Protein AF-A0A973W364-F1 (afdb_monomer)

Solvent-accessible surface area (backbone atoms only — not comparable to full-atom values): 4289 Å² total; per-residue (Å²): 142,82,82,95,80,80,74,91,78,81,88,78,96,79,74,98,57,100,64,53,76,65,50,49,30,54,50,49,28,52,51,23,53,56,50,21,54,52,21,58,77,71,68,35,64,68,54,23,52,51,22,53,48,52,22,51,53,26,54,50,51,47,52,53,53,53,52,62,75,75,106

Radius of gyration: 19.55 Å;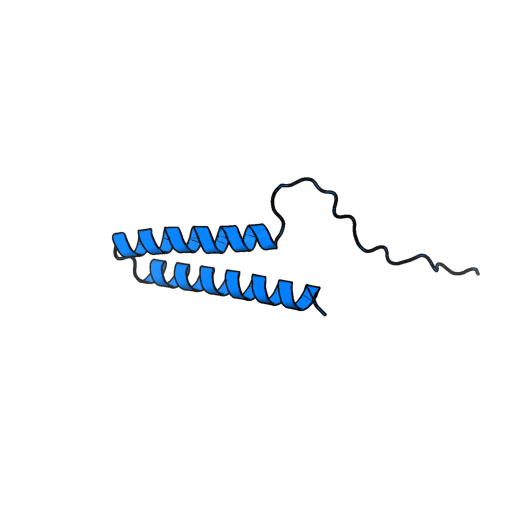 Cα contacts (8 Å, |Δi|>4): 40; chains: 1; bounding box: 35×34×58 Å

Structure (mmCIF, N/CA/C/O backbone):
data_AF-A0A973W364-F1
#
_entry.id   AF-A0A973W364-F1
#
loop_
_atom_site.group_PDB
_atom_site.id
_atom_site.type_symbol
_atom_site.label_atom_id
_atom_site.label_alt_id
_atom_site.label_comp_id
_atom_site.label_asym_id
_atom_site.label_entity_id
_atom_site.label_seq_id
_atom_site.pdbx_PDB_ins_code
_atom_site.Cartn_x
_atom_site.Cartn_y
_atom_site.Cartn_z
_atom_site.occupancy
_atom_site.B_iso_or_equiv
_atom_site.auth_seq_id
_atom_site.auth_comp_id
_atom_site.auth_asym_id
_atom_site.auth_atom_id
_atom_site.pdbx_PDB_model_num
ATOM 1 N N . MET A 1 1 ? 18.628 -25.041 -49.135 1.00 48.66 1 MET A N 1
ATOM 2 C CA . MET A 1 1 ? 19.320 -24.911 -47.831 1.00 48.66 1 MET A CA 1
ATOM 3 C C . MET A 1 1 ? 20.070 -23.587 -47.778 1.00 48.66 1 MET A C 1
ATOM 5 O O . MET A 1 1 ? 20.943 -23.393 -48.610 1.00 48.66 1 MET A O 1
ATOM 9 N N . ARG A 1 2 ? 19.759 -22.711 -46.812 1.00 40.00 2 ARG A N 1
ATOM 10 C CA . ARG A 1 2 ? 20.696 -21.793 -46.127 1.00 40.00 2 ARG A CA 1
ATOM 11 C C . ARG A 1 2 ? 19.942 -21.076 -44.999 1.00 40.00 2 ARG A C 1
ATOM 13 O O . ARG A 1 2 ? 18.763 -20.780 -45.129 1.00 40.00 2 ARG A O 1
ATOM 20 N N . LYS A 1 3 ? 20.605 -20.969 -43.848 1.00 36.38 3 LYS A N 1
ATOM 21 C CA . LYS A 1 3 ? 20.018 -20.844 -42.510 1.00 36.38 3 LYS A CA 1
ATOM 22 C C . LYS A 1 3 ? 19.382 -19.478 -42.232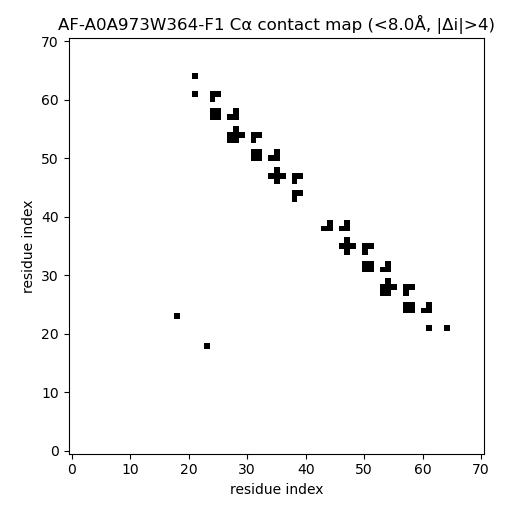 1.00 36.38 3 LYS A C 1
ATOM 24 O O . LYS A 1 3 ? 20.032 -18.457 -42.425 1.00 36.38 3 LYS A O 1
ATOM 29 N N . ALA A 1 4 ? 18.186 -19.481 -41.642 1.00 41.75 4 ALA A N 1
ATOM 30 C CA . ALA A 1 4 ? 17.658 -18.337 -40.905 1.00 41.75 4 ALA A CA 1
ATOM 31 C C . ALA A 1 4 ? 18.393 -18.236 -39.556 1.00 41.75 4 ALA A C 1
ATOM 33 O O . ALA A 1 4 ? 17.978 -18.808 -38.551 1.00 41.75 4 ALA A O 1
ATOM 34 N N . SER A 1 5 ? 19.539 -17.559 -39.558 1.00 54.28 5 SER A N 1
ATOM 35 C CA . SER A 1 5 ? 20.168 -17.032 -38.347 1.00 54.28 5 SER A CA 1
ATOM 36 C C . SER A 1 5 ? 20.028 -15.520 -38.410 1.00 54.28 5 SER A C 1
ATOM 38 O O . SER A 1 5 ? 20.681 -14.865 -39.216 1.00 54.28 5 SER A O 1
ATOM 40 N N . GLY A 1 6 ? 19.111 -14.981 -37.612 1.00 45.78 6 GLY A N 1
ATOM 41 C CA . GLY A 1 6 ? 18.725 -13.578 -37.693 1.00 45.78 6 GLY A CA 1
ATOM 42 C C . GLY A 1 6 ? 18.103 -13.070 -36.404 1.00 45.78 6 GLY A C 1
ATOM 43 O 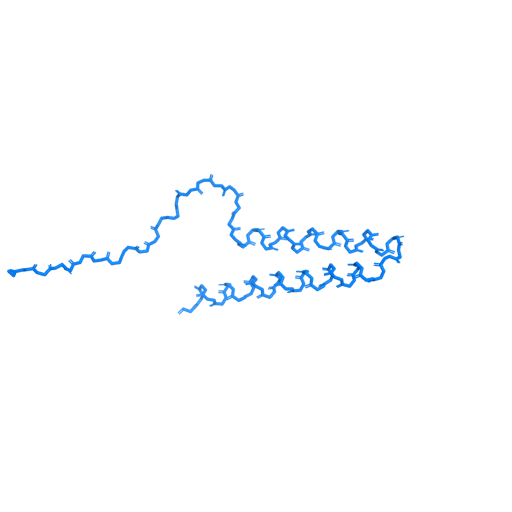O . GLY A 1 6 ? 16.980 -12.601 -36.412 1.00 45.78 6 GLY A O 1
ATOM 44 N N . ARG A 1 7 ? 18.869 -13.178 -35.315 1.00 49.84 7 ARG A N 1
ATOM 45 C CA . ARG A 1 7 ? 18.942 -12.197 -34.222 1.00 49.84 7 ARG A CA 1
ATOM 46 C C . ARG A 1 7 ? 17.632 -11.856 -33.487 1.00 49.84 7 ARG A C 1
ATOM 48 O O . ARG A 1 7 ? 16.853 -11.015 -33.918 1.00 49.84 7 ARG A O 1
ATOM 55 N N . ARG A 1 8 ? 17.503 -12.386 -32.260 1.00 55.78 8 ARG A N 1
ATOM 56 C CA . ARG A 1 8 ? 16.750 -11.712 -31.187 1.00 55.78 8 ARG A CA 1
ATOM 57 C C . ARG A 1 8 ? 17.208 -10.252 -31.136 1.00 55.78 8 ARG A C 1
ATOM 59 O O . ARG A 1 8 ? 18.382 -9.998 -30.863 1.00 55.78 8 ARG A O 1
ATOM 66 N N . ARG A 1 9 ? 16.304 -9.314 -31.400 1.00 54.41 9 ARG A N 1
ATOM 67 C CA . ARG A 1 9 ? 16.443 -7.923 -30.963 1.00 54.41 9 ARG A CA 1
ATOM 68 C C . ARG A 1 9 ? 15.605 -7.760 -29.695 1.00 54.41 9 ARG A C 1
ATOM 70 O O . ARG A 1 9 ? 14.388 -7.893 -29.791 1.00 54.41 9 ARG A O 1
ATOM 77 N N . PRO A 1 10 ? 16.211 -7.528 -28.523 1.00 55.62 10 PRO A N 1
ATOM 78 C CA . PRO A 1 10 ? 15.522 -6.858 -27.437 1.00 55.62 10 PRO A CA 1
ATOM 79 C C . PRO A 1 10 ? 15.595 -5.334 -27.649 1.00 55.62 10 PRO A C 1
ATOM 81 O O . PRO A 1 10 ? 16.527 -4.847 -28.285 1.00 55.62 10 PRO A O 1
ATOM 84 N N . ALA A 1 11 ? 14.629 -4.629 -27.059 1.00 54.50 11 ALA A N 1
ATOM 85 C CA . ALA A 1 11 ? 14.586 -3.181 -26.832 1.00 54.50 11 ALA A CA 1
ATOM 86 C C . ALA A 1 11 ? 14.394 -2.255 -28.054 1.00 54.50 11 ALA A C 1
ATOM 88 O O . ALA A 1 11 ? 15.333 -1.845 -28.728 1.00 54.50 11 ALA A O 1
ATOM 89 N N . GLY A 1 12 ? 13.138 -1.865 -28.250 1.00 46.16 12 GLY A N 1
ATOM 90 C CA . GLY A 1 12 ? 12.717 -0.460 -28.290 1.00 46.16 12 GLY A CA 1
ATOM 91 C C . GLY A 1 12 ? 11.327 -0.478 -27.653 1.00 46.16 12 GLY A C 1
ATOM 92 O O . GLY A 1 12 ? 10.447 -1.153 -28.170 1.00 46.16 12 GLY A O 1
ATOM 93 N N . ASP A 1 13 ? 11.066 -0.003 -26.440 1.00 55.81 13 ASP A N 1
ATOM 94 C CA . ASP A 1 13 ? 11.484 1.240 -25.785 1.00 55.81 13 ASP A CA 1
ATOM 95 C C . ASP A 1 13 ? 11.333 2.478 -26.661 1.00 55.81 13 ASP A C 1
ATOM 97 O O . ASP A 1 13 ? 12.174 3.354 -26.620 1.00 55.81 13 ASP A O 1
ATOM 101 N N . GLU A 1 14 ? 10.261 2.519 -27.462 1.00 55.53 14 GLU A N 1
ATOM 102 C CA . GLU A 1 14 ? 9.685 3.750 -28.016 1.00 55.53 14 GLU A CA 1
ATOM 103 C C . GLU A 1 14 ? 8.170 3.583 -28.218 1.00 55.53 14 GLU A C 1
ATOM 105 O O . GLU A 1 14 ? 7.669 3.388 -29.323 1.00 55.53 14 GLU A O 1
A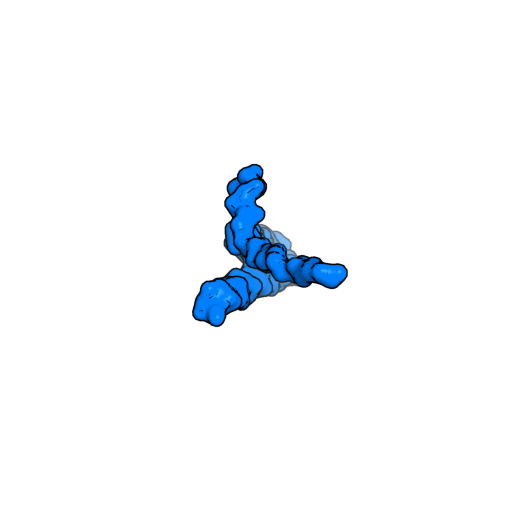TOM 110 N N . THR A 1 15 ? 7.416 3.688 -27.126 1.00 47.69 15 THR A N 1
ATOM 111 C CA . THR A 1 15 ? 6.035 4.182 -27.186 1.00 47.69 15 THR A CA 1
ATOM 112 C C . THR A 1 15 ? 5.876 5.217 -26.090 1.00 47.69 15 THR A C 1
ATOM 114 O O . THR A 1 15 ? 5.819 4.870 -24.914 1.00 47.69 15 THR A O 1
ATOM 117 N N . GLY A 1 16 ? 5.860 6.485 -26.502 1.00 48.00 16 GLY A N 1
ATOM 118 C CA . GLY A 1 16 ? 5.631 7.653 -25.662 1.00 48.00 16 GLY A CA 1
ATOM 119 C C . GLY A 1 16 ? 4.321 7.568 -24.885 1.00 48.00 16 GLY A C 1
ATOM 120 O O . GLY A 1 16 ? 3.264 7.960 -25.370 1.00 48.00 16 GLY A O 1
ATOM 121 N N . GLY A 1 17 ? 4.433 7.085 -23.657 1.00 47.94 17 GLY A N 1
ATOM 122 C CA . GLY A 1 17 ? 3.513 7.332 -22.566 1.00 47.94 17 GLY A CA 1
ATOM 123 C C . GLY A 1 17 ? 4.369 7.603 -21.339 1.00 47.94 17 GLY A C 1
ATOM 124 O O . GLY A 1 17 ? 5.185 6.769 -20.958 1.00 47.94 17 GLY A O 1
ATOM 125 N N . GLU A 1 18 ? 4.235 8.790 -20.765 1.00 63.59 18 GLU A N 1
ATOM 126 C CA . GLU A 1 18 ? 4.781 9.136 -19.454 1.00 63.59 18 GLU A CA 1
ATOM 127 C C . GLU A 1 18 ? 4.223 8.125 -18.431 1.00 63.59 18 GLU A C 1
ATOM 129 O O . GLU A 1 18 ? 3.061 8.210 -18.039 1.00 63.59 18 GLU A O 1
ATOM 134 N N . GLY A 1 19 ? 4.999 7.093 -18.084 1.00 68.56 19 GLY A N 1
ATOM 135 C CA . GLY A 1 19 ? 4.580 6.054 -17.139 1.00 68.56 19 GLY A CA 1
ATOM 136 C C . GLY A 1 19 ? 5.031 4.646 -17.518 1.00 68.56 19 GLY A C 1
ATOM 137 O O . GLY A 1 19 ? 4.305 3.890 -18.166 1.00 68.56 19 GLY A O 1
ATOM 138 N N . GLY A 1 20 ? 6.218 4.257 -17.055 1.00 89.00 20 GLY A N 1
ATOM 139 C CA . GLY A 1 20 ? 6.663 2.870 -17.079 1.00 89.00 20 GLY A CA 1
ATOM 140 C C . GLY A 1 20 ? 5.949 2.016 -16.019 1.00 89.00 20 GLY A C 1
ATOM 141 O O . GLY A 1 20 ? 5.300 2.535 -15.111 1.00 89.00 20 GLY A O 1
ATOM 142 N N . PRO A 1 21 ? 6.094 0.680 -16.059 1.00 91.00 21 PRO A N 1
ATOM 143 C CA . PRO A 1 21 ? 5.492 -0.188 -15.047 1.00 91.00 21 PRO A CA 1
ATOM 144 C C . PRO A 1 21 ? 5.987 0.109 -13.623 1.00 91.00 21 PRO A C 1
ATOM 146 O O . PRO A 1 21 ? 5.257 -0.114 -12.665 1.00 91.00 21 PRO A O 1
ATOM 149 N N . ASP A 1 22 ? 7.218 0.607 -13.479 1.00 93.19 22 ASP A N 1
ATOM 150 C CA . ASP A 1 22 ? 7.770 1.021 -12.187 1.00 93.19 22 ASP A CA 1
ATOM 151 C C . ASP A 1 22 ? 7.050 2.293 -11.685 1.00 93.19 22 ASP A C 1
ATOM 153 O O . ASP A 1 22 ? 6.660 2.349 -10.520 1.00 93.19 22 ASP A O 1
ATOM 157 N N . ASP A 1 23 ? 6.764 3.252 -12.574 1.00 93.25 23 ASP A N 1
ATOM 158 C CA . ASP A 1 23 ? 5.998 4.467 -12.255 1.00 93.25 23 ASP A CA 1
ATOM 159 C C . ASP A 1 23 ? 4.545 4.139 -11.889 1.00 93.25 23 ASP A C 1
ATOM 161 O O . ASP A 1 23 ? 3.994 4.697 -10.941 1.00 93.25 23 ASP A O 1
ATOM 165 N N . ALA A 1 24 ? 3.934 3.178 -12.590 1.00 94.94 24 ALA A N 1
ATOM 166 C CA . ALA A 1 24 ? 2.600 2.683 -12.261 1.00 94.94 24 ALA A CA 1
ATOM 167 C C . ALA A 1 24 ? 2.555 2.065 -10.854 1.00 94.94 24 ALA A C 1
ATOM 169 O O . ALA A 1 24 ? 1.615 2.312 -10.101 1.00 94.94 24 ALA A O 1
ATOM 170 N N . LEU A 1 25 ? 3.582 1.301 -10.467 1.00 96.19 25 LEU A N 1
ATOM 171 C CA . LEU A 1 25 ? 3.679 0.722 -9.124 1.00 96.19 25 LEU A CA 1
ATOM 172 C C . LEU A 1 25 ? 3.848 1.798 -8.047 1.00 96.19 25 LEU A C 1
ATOM 174 O O . LEU A 1 25 ? 3.190 1.725 -7.009 1.00 96.19 25 LEU A O 1
ATOM 178 N N . VAL A 1 26 ? 4.665 2.823 -8.307 1.00 96.69 26 VAL A N 1
ATOM 179 C CA . VAL A 1 26 ? 4.812 3.981 -7.409 1.00 96.69 26 VAL A CA 1
ATOM 180 C C . VAL A 1 26 ? 3.481 4.720 -7.253 1.00 96.69 26 VAL A C 1
ATOM 182 O O . VAL A 1 26 ? 3.075 5.026 -6.130 1.00 96.69 26 VAL A O 1
ATOM 185 N N . LEU A 1 27 ? 2.768 4.958 -8.357 1.00 96.25 27 LEU A N 1
ATOM 186 C CA . LEU A 1 27 ? 1.457 5.602 -8.340 1.00 96.25 27 LEU A CA 1
ATOM 187 C C . LEU A 1 27 ? 0.435 4.788 -7.537 1.00 96.25 27 LEU A C 1
ATOM 189 O O . LEU A 1 27 ? -0.283 5.354 -6.715 1.00 96.25 27 LEU A O 1
ATOM 193 N N . ILE A 1 28 ? 0.383 3.467 -7.732 1.00 96.44 28 ILE A N 1
ATOM 194 C CA . ILE A 1 28 ? -0.522 2.575 -6.995 1.00 96.44 28 ILE A CA 1
ATOM 195 C C . ILE A 1 28 ? -0.216 2.613 -5.495 1.00 96.44 28 ILE A C 1
ATOM 197 O O . ILE A 1 28 ? -1.137 2.771 -4.692 1.00 96.44 28 ILE A O 1
ATOM 201 N N . ALA A 1 29 ? 1.057 2.523 -5.101 1.00 98.00 29 ALA A N 1
ATOM 202 C CA . ALA A 1 29 ? 1.456 2.586 -3.695 1.00 98.00 29 ALA A CA 1
ATOM 203 C C . ALA A 1 29 ? 1.071 3.930 -3.044 1.00 98.00 29 ALA A C 1
ATOM 205 O O . ALA A 1 29 ? 0.579 3.966 -1.908 1.00 98.00 29 ALA A O 1
ATOM 206 N N . ALA A 1 30 ? 1.246 5.036 -3.775 1.00 97.94 30 ALA A N 1
ATOM 207 C CA . ALA A 1 30 ? 0.849 6.368 -3.329 1.00 97.94 30 ALA A CA 1
ATOM 208 C C . ALA A 1 30 ? -0.679 6.495 -3.193 1.00 97.94 30 ALA A C 1
ATOM 210 O O . ALA A 1 30 ? -1.173 6.901 -2.141 1.00 97.94 30 ALA A O 1
ATOM 211 N N . ALA A 1 31 ? -1.436 6.077 -4.210 1.00 98.44 31 ALA A N 1
ATOM 212 C CA . ALA A 1 31 ? -2.896 6.117 -4.197 1.00 98.44 31 ALA A CA 1
ATOM 213 C C . ALA A 1 31 ? -3.483 5.254 -3.071 1.00 98.44 31 ALA A C 1
ATOM 215 O O . ALA A 1 31 ? -4.350 5.713 -2.327 1.00 98.44 31 ALA A O 1
ATOM 216 N N . ALA A 1 32 ? -2.971 4.034 -2.887 1.00 98.50 32 ALA A N 1
ATOM 217 C CA . ALA A 1 32 ? -3.377 3.153 -1.797 1.00 98.50 32 ALA A CA 1
ATOM 218 C C . ALA A 1 32 ? -3.116 3.793 -0.424 1.00 98.50 32 ALA A C 1
ATOM 220 O O . ALA A 1 32 ? -3.953 3.709 0.470 1.00 98.50 32 ALA A O 1
ATOM 221 N N . THR A 1 33 ? -2.000 4.508 -0.263 1.00 98.44 33 THR A N 1
ATOM 222 C CA . THR A 1 33 ? -1.695 5.225 0.984 1.00 98.44 33 THR A CA 1
ATOM 223 C C . THR A 1 33 ? -2.722 6.320 1.287 1.00 98.44 33 THR A C 1
ATOM 225 O O . THR A 1 33 ? -3.178 6.433 2.425 1.00 98.44 33 THR A O 1
ATOM 228 N N . GLU A 1 34 ? -3.118 7.117 0.295 1.00 98.50 34 GLU A N 1
ATOM 229 C CA . GLU A 1 34 ? -4.118 8.172 0.501 1.00 98.50 34 GLU A CA 1
ATOM 230 C C . GLU A 1 34 ? -5.522 7.607 0.749 1.00 98.50 34 GLU A C 1
ATOM 232 O O . GLU A 1 34 ? -6.254 8.092 1.617 1.00 98.50 34 GLU A O 1
ATOM 237 N N . LEU A 1 35 ? -5.886 6.528 0.055 1.00 98.56 35 LEU A N 1
ATOM 238 C CA . LEU A 1 35 ? -7.163 5.85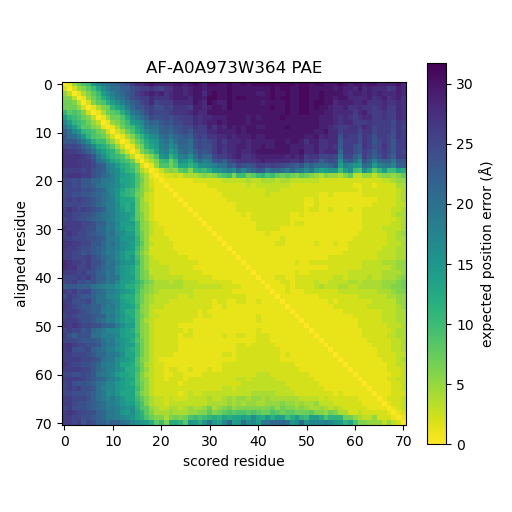0 0.261 1.00 98.56 35 LEU A CA 1
ATOM 239 C C . LEU A 1 35 ? -7.248 5.165 1.633 1.00 98.56 35 LEU A C 1
ATOM 241 O O . LEU A 1 35 ? -8.306 5.207 2.260 1.00 98.56 35 LEU A O 1
ATOM 245 N N . ALA A 1 36 ? -6.142 4.620 2.149 1.00 98.25 36 ALA A N 1
ATOM 246 C CA . ALA A 1 36 ? -6.069 4.098 3.514 1.00 98.25 36 ALA A CA 1
ATOM 247 C C . ALA A 1 36 ? -6.372 5.193 4.548 1.00 98.25 36 ALA A C 1
ATOM 249 O O . ALA A 1 36 ? -7.216 5.010 5.424 1.00 98.25 36 ALA A O 1
ATOM 250 N N . LYS A 1 37 ? -5.782 6.389 4.398 1.00 98.00 37 LYS A N 1
ATOM 251 C CA . LYS A 1 37 ? -6.086 7.535 5.276 1.00 98.00 37 LYS A CA 1
ATOM 252 C C . LYS A 1 37 ? -7.567 7.913 5.229 1.00 98.00 37 LYS A C 1
ATOM 254 O O . LYS A 1 37 ? -8.152 8.239 6.263 1.00 98.00 37 LYS A O 1
ATOM 259 N N . LEU A 1 38 ? -8.189 7.874 4.049 1.00 98.38 38 LEU A N 1
ATOM 260 C CA . LEU A 1 38 ? -9.622 8.132 3.908 1.00 98.38 38 LEU A CA 1
ATOM 261 C C . LEU A 1 38 ? -10.456 7.049 4.610 1.00 98.38 38 LEU A C 1
ATOM 263 O O . LEU A 1 38 ? -11.368 7.376 5.369 1.00 98.38 38 LEU A O 1
ATOM 267 N N . ALA A 1 39 ? -10.111 5.775 4.421 1.00 98.50 39 ALA A N 1
ATOM 268 C CA . ALA A 1 39 ? -10.773 4.655 5.082 1.00 98.50 39 ALA A CA 1
ATOM 269 C C . ALA A 1 39 ? -10.674 4.753 6.613 1.00 98.50 39 ALA A C 1
ATOM 271 O O . ALA A 1 39 ? -11.688 4.605 7.296 1.00 98.50 39 ALA A O 1
ATOM 272 N N . GLN A 1 40 ? -9.503 5.106 7.151 1.00 98.00 40 GLN A N 1
ATOM 273 C CA . GLN A 1 40 ? -9.301 5.332 8.587 1.00 98.00 40 GLN A CA 1
ATOM 274 C C . GLN A 1 40 ? -10.186 6.463 9.118 1.00 98.00 40 GLN A C 1
ATOM 276 O O . GLN A 1 40 ? -10.875 6.292 10.124 1.00 98.00 40 GLN A O 1
ATOM 281 N N . ARG A 1 41 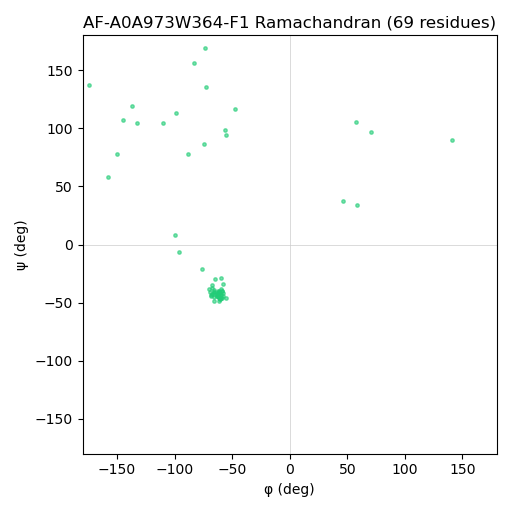? -10.240 7.604 8.414 1.00 98.31 41 ARG A N 1
ATOM 282 C CA . ARG A 1 41 ? -11.087 8.752 8.794 1.00 98.31 41 ARG A CA 1
ATOM 283 C C . ARG A 1 41 ? -12.571 8.396 8.880 1.00 98.31 41 ARG A C 1
ATOM 285 O O . ARG A 1 41 ? -13.276 8.950 9.720 1.00 98.31 41 ARG A O 1
ATOM 292 N N . HIS A 1 42 ? -13.033 7.483 8.030 1.00 98.19 42 HIS A N 1
ATOM 293 C CA . HIS A 1 42 ? -14.428 7.040 7.979 1.00 98.19 42 HIS A CA 1
ATOM 294 C C . HIS A 1 42 ? -14.684 5.702 8.691 1.00 98.19 42 HIS A C 1
ATOM 296 O O . HIS A 1 42 ? -15.802 5.197 8.633 1.00 98.19 42 HIS A O 1
ATOM 302 N N . LYS A 1 43 ? -13.689 5.159 9.412 1.00 97.75 43 LYS A N 1
ATOM 303 C CA . LYS A 1 43 ? -13.776 3.892 10.163 1.00 97.75 43 LYS A CA 1
ATOM 304 C C . LYS A 1 43 ? -14.146 2.681 9.292 1.00 97.75 43 LYS A C 1
ATOM 306 O O . LYS A 1 43 ? -14.821 1.759 9.742 1.00 97.75 43 LYS A O 1
ATOM 311 N N . PHE A 1 44 ? -13.691 2.664 8.041 1.00 98.44 44 PHE A N 1
ATOM 312 C CA . PHE A 1 44 ? -13.831 1.514 7.149 1.00 98.44 44 PHE A CA 1
ATOM 313 C C . PHE A 1 44 ? -12.641 0.560 7.304 1.00 98.44 44 PHE A C 1
ATOM 315 O O . PHE A 1 44 ? -11.734 0.538 6.477 1.00 98.44 44 PHE A O 1
ATOM 322 N N . GLU A 1 45 ? -12.650 -0.241 8.368 1.00 97.38 45 GLU A N 1
ATOM 323 C CA . GLU A 1 45 ? -11.518 -1.096 8.774 1.00 97.38 45 GLU A CA 1
ATOM 324 C C . GLU A 1 45 ? -11.080 -2.095 7.692 1.00 97.38 45 GLU A C 1
ATOM 326 O O . GLU A 1 45 ? -9.888 -2.267 7.434 1.00 97.38 45 GLU A O 1
ATOM 331 N N . VAL A 1 46 ? -12.038 -2.721 6.999 1.00 98.44 46 VAL A N 1
ATOM 332 C CA . VAL A 1 46 ? -11.734 -3.662 5.907 1.00 98.44 46 VAL A CA 1
ATOM 333 C C . VAL A 1 46 ? -11.066 -2.944 4.733 1.00 98.44 46 VAL A C 1
ATOM 335 O O . VAL A 1 46 ? -10.113 -3.467 4.160 1.00 98.44 46 VAL A O 1
ATOM 338 N N . LEU A 1 47 ? -11.529 -1.738 4.388 1.00 98.25 47 LEU A N 1
ATOM 339 C CA . LEU A 1 47 ? -10.934 -0.953 3.305 1.00 98.25 47 LEU A CA 1
ATOM 340 C C . LEU A 1 47 ? -9.530 -0.473 3.668 1.00 98.25 47 LEU A C 1
ATOM 342 O O . LEU A 1 47 ? -8.629 -0.605 2.847 1.00 98.25 47 LEU A O 1
ATOM 346 N N . ASP A 1 48 ? -9.319 0.011 4.893 1.00 98.38 48 ASP A N 1
ATOM 347 C CA . ASP A 1 48 ? -7.986 0.383 5.383 1.00 98.38 48 ASP A CA 1
ATOM 348 C C . ASP A 1 48 ? -7.009 -0.794 5.251 1.00 98.38 48 ASP A C 1
ATOM 350 O O . ASP A 1 48 ? -5.921 -0.662 4.683 1.00 98.38 48 ASP A O 1
ATOM 354 N N . ARG A 1 49 ? -7.446 -1.993 5.659 1.00 98.31 49 ARG A N 1
ATOM 355 C CA . ARG A 1 49 ? -6.634 -3.201 5.522 1.00 98.31 49 ARG A CA 1
ATOM 356 C C . ARG A 1 49 ? -6.335 -3.553 4.064 1.00 98.31 49 ARG A C 1
ATOM 358 O O . ARG A 1 49 ? -5.195 -3.898 3.759 1.00 98.31 49 ARG A O 1
ATOM 365 N N . LEU A 1 50 ? -7.325 -3.480 3.174 1.00 98.69 50 LEU A N 1
ATOM 366 C CA . LEU A 1 50 ? -7.141 -3.758 1.745 1.00 98.69 50 LEU A CA 1
ATOM 367 C C . LEU A 1 50 ? -6.159 -2.776 1.100 1.00 98.69 50 LEU A C 1
ATOM 369 O O . LEU A 1 50 ? -5.275 -3.201 0.360 1.00 98.69 50 LEU A O 1
ATOM 373 N N . PHE A 1 51 ? -6.249 -1.486 1.423 1.00 98.62 51 PHE A N 1
ATOM 374 C CA . PHE A 1 51 ? -5.318 -0.487 0.905 1.00 98.62 51 PHE A CA 1
ATOM 375 C C . PHE A 1 51 ? -3.898 -0.666 1.450 1.00 98.62 51 PHE A C 1
ATOM 377 O O . PHE A 1 51 ? -2.930 -0.535 0.699 1.00 98.62 51 PHE A O 1
ATOM 384 N N . ALA A 1 52 ? -3.751 -1.045 2.721 1.00 98.00 52 ALA A N 1
ATOM 385 C CA . ALA A 1 52 ? -2.448 -1.392 3.280 1.00 98.00 52 ALA A CA 1
ATOM 386 C C . ALA A 1 52 ? -1.808 -2.598 2.564 1.00 98.00 52 ALA A C 1
ATOM 388 O O . ALA A 1 52 ? -0.607 -2.579 2.289 1.00 98.00 52 ALA A O 1
ATOM 389 N N . MET A 1 53 ? -2.598 -3.624 2.222 1.00 98.50 53 MET A N 1
ATOM 390 C CA . MET A 1 53 ? -2.115 -4.782 1.457 1.00 98.50 53 MET A CA 1
ATOM 391 C C . MET A 1 53 ? -1.758 -4.409 0.014 1.00 98.50 53 MET A C 1
ATOM 393 O O . MET A 1 53 ? -0.676 -4.760 -0.444 1.00 98.50 53 MET A O 1
ATOM 397 N N . ALA A 1 54 ? -2.595 -3.622 -0.668 1.00 98.50 54 ALA A N 1
ATOM 398 C CA . ALA A 1 54 ? -2.327 -3.171 -2.035 1.00 98.50 54 ALA A CA 1
ATOM 399 C C . ALA A 1 54 ? -1.017 -2.370 -2.143 1.00 98.50 54 ALA A C 1
ATOM 401 O O . ALA A 1 54 ? -0.241 -2.556 -3.081 1.00 98.50 54 ALA A O 1
ATOM 402 N N . ARG A 1 55 ? -0.731 -1.511 -1.154 1.00 98.44 55 ARG A N 1
ATOM 403 C CA . ARG A 1 55 ? 0.555 -0.808 -1.063 1.00 98.44 55 ARG A CA 1
ATOM 404 C C . ARG A 1 55 ? 1.723 -1.787 -0.915 1.00 98.44 55 ARG A C 1
ATOM 406 O O . ARG A 1 55 ? 2.714 -1.650 -1.626 1.00 98.44 55 ARG A O 1
ATOM 413 N N . LEU A 1 56 ? 1.615 -2.750 0.005 1.00 98.50 56 LEU A N 1
ATOM 414 C CA . LEU A 1 56 ? 2.668 -3.740 0.244 1.00 98.50 56 LEU A CA 1
ATOM 415 C C . LEU A 1 56 ? 2.977 -4.543 -1.028 1.00 98.50 56 LEU A C 1
ATOM 417 O O . LEU A 1 56 ? 4.141 -4.689 -1.391 1.00 98.50 56 LEU A O 1
ATOM 421 N N . GLU A 1 57 ? 1.944 -5.009 -1.731 1.00 98.50 57 GLU A N 1
ATOM 422 C CA . GLU A 1 57 ? 2.094 -5.751 -2.986 1.00 98.50 57 GLU A CA 1
ATOM 423 C C . GLU A 1 57 ? 2.780 -4.911 -4.072 1.00 98.50 57 GLU A C 1
ATOM 425 O O . GLU A 1 57 ? 3.667 -5.409 -4.770 1.00 98.50 57 GLU A O 1
ATOM 430 N N . ALA A 1 58 ? 2.428 -3.627 -4.198 1.00 98.06 58 ALA A N 1
ATOM 431 C CA . ALA A 1 58 ? 3.077 -2.723 -5.146 1.00 98.06 58 ALA A CA 1
ATOM 432 C C . ALA A 1 58 ? 4.576 -2.542 -4.833 1.00 98.06 58 ALA A C 1
ATOM 434 O O . ALA A 1 58 ? 5.420 -2.661 -5.729 1.00 98.06 58 ALA A O 1
ATOM 435 N N . ASP A 1 59 ? 4.920 -2.344 -3.557 1.00 97.75 59 ASP A N 1
ATOM 436 C CA . ASP A 1 59 ? 6.307 -2.230 -3.094 1.00 97.75 59 ASP A CA 1
ATOM 437 C C . ASP A 1 59 ? 7.103 -3.525 -3.361 1.00 97.75 59 ASP A C 1
ATOM 439 O O . ASP A 1 59 ? 8.262 -3.489 -3.794 1.00 97.75 59 ASP A O 1
ATOM 443 N N . GLU A 1 60 ? 6.498 -4.692 -3.131 1.00 98.31 60 GLU A N 1
ATOM 444 C CA . GLU A 1 60 ? 7.117 -5.995 -3.391 1.00 98.31 60 GLU A CA 1
ATOM 445 C C . GLU A 1 60 ? 7.365 -6.239 -4.881 1.00 98.31 60 GLU A C 1
ATOM 447 O O . GLU A 1 60 ? 8.453 -6.697 -5.261 1.00 98.31 60 GLU A O 1
ATOM 452 N N . GLN A 1 61 ? 6.397 -5.893 -5.733 1.00 97.25 61 GLN A N 1
ATOM 453 C CA . GLN A 1 61 ? 6.542 -5.989 -7.182 1.00 97.25 61 GLN A CA 1
ATOM 454 C C . GLN A 1 61 ? 7.645 -5.065 -7.697 1.00 97.25 61 GLN A C 1
ATOM 456 O O . GLN A 1 61 ? 8.474 -5.503 -8.502 1.00 97.25 61 GLN A O 1
ATOM 461 N N . LEU A 1 62 ? 7.723 -3.831 -7.192 1.00 96.25 62 LEU A N 1
ATOM 462 C CA . LEU A 1 62 ? 8.777 -2.890 -7.564 1.00 96.25 62 LEU A CA 1
ATOM 463 C C . LEU A 1 62 ? 10.157 -3.455 -7.205 1.00 96.25 62 LEU A C 1
ATOM 465 O O . LEU A 1 62 ? 11.054 -3.516 -8.047 1.00 96.25 62 LEU A O 1
ATOM 469 N N . ARG A 1 63 ? 10.318 -3.987 -5.986 1.00 95.62 63 ARG A N 1
ATOM 470 C CA . ARG A 1 63 ? 11.567 -4.643 -5.560 1.00 95.62 63 ARG A CA 1
ATOM 471 C C . ARG A 1 63 ? 11.908 -5.856 -6.424 1.00 95.62 63 ARG A C 1
ATOM 473 O O . ARG A 1 63 ? 13.072 -6.048 -6.774 1.00 95.62 63 ARG A O 1
ATOM 480 N N . ALA A 1 64 ? 10.926 -6.689 -6.764 1.00 95.94 64 ALA A N 1
ATOM 481 C CA . ALA A 1 64 ? 11.136 -7.861 -7.611 1.00 95.94 64 ALA A CA 1
ATOM 482 C C . ALA A 1 64 ? 11.614 -7.476 -9.017 1.00 95.94 64 ALA A C 1
ATOM 484 O O . ALA A 1 64 ? 12.516 -8.121 -9.558 1.00 95.94 64 ALA A O 1
ATOM 485 N N . ARG A 1 65 ? 11.055 -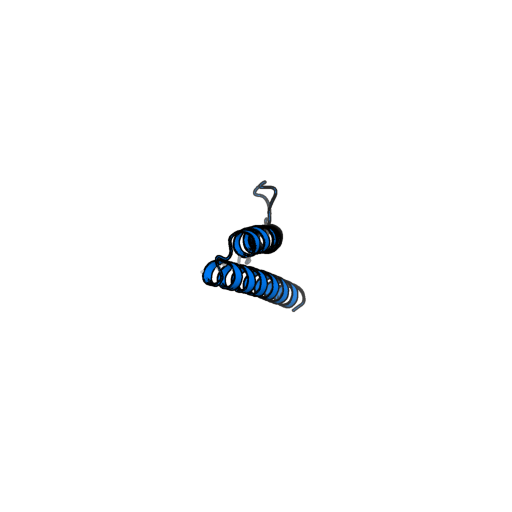6.406 -9.587 1.00 93.44 65 ARG A N 1
ATOM 486 C CA . ARG A 1 65 ? 11.463 -5.864 -10.887 1.00 93.44 65 ARG A CA 1
ATOM 487 C C . ARG A 1 65 ? 12.863 -5.260 -10.840 1.00 93.44 65 ARG A C 1
ATOM 489 O O . ARG A 1 65 ? 13.674 -5.580 -11.707 1.00 93.44 65 ARG A O 1
ATOM 496 N N . SER A 1 6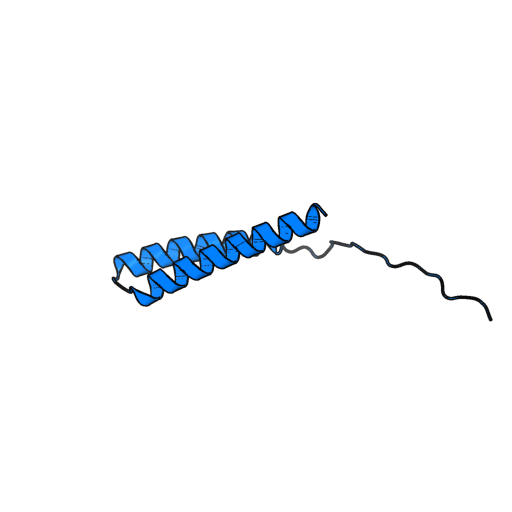6 ? 13.189 -4.506 -9.790 1.00 90.81 66 SER A N 1
ATOM 497 C CA . SER A 1 66 ? 14.544 -3.991 -9.561 1.00 90.81 66 SER A CA 1
ATOM 498 C C . SER A 1 66 ? 15.576 -5.116 -9.479 1.00 90.81 66 SER A C 1
ATOM 500 O O . SER A 1 66 ? 16.602 -5.047 -10.146 1.00 90.81 66 SER A O 1
ATOM 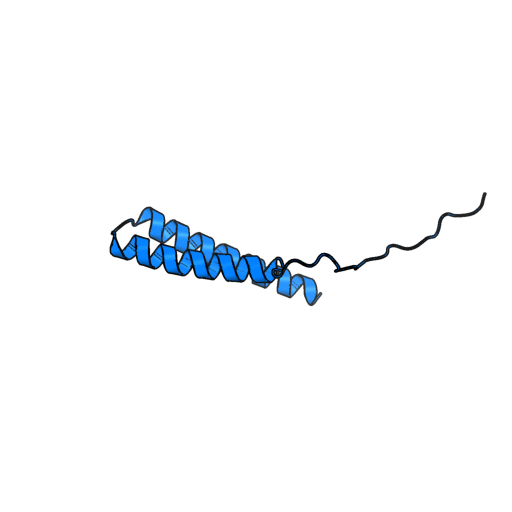502 N N . ARG A 1 67 ? 15.287 -6.207 -8.751 1.00 93.12 67 ARG A N 1
ATOM 503 C CA . ARG A 1 67 ? 16.180 -7.381 -8.690 1.00 93.12 67 ARG A CA 1
ATOM 504 C C . ARG A 1 67 ? 16.384 -8.042 -10.054 1.00 93.12 67 ARG A C 1
ATOM 506 O O . ARG A 1 67 ? 17.506 -8.403 -10.379 1.00 93.12 67 ARG A O 1
ATOM 513 N N . ARG A 1 68 ? 15.325 -8.183 -10.862 1.00 91.12 68 ARG A N 1
ATOM 514 C CA . ARG A 1 68 ? 15.415 -8.772 -12.214 1.00 91.12 68 ARG A CA 1
ATOM 515 C C . ARG A 1 68 ? 16.252 -7.936 -13.181 1.00 91.12 68 ARG A C 1
ATOM 517 O O . ARG A 1 68 ? 16.837 -8.505 -14.087 1.00 91.12 68 ARG A O 1
ATOM 524 N N . ARG A 1 69 ? 16.295 -6.613 -13.009 1.00 86.25 69 ARG A N 1
ATOM 525 C CA . ARG A 1 69 ? 17.131 -5.711 -13.822 1.00 86.25 69 ARG A CA 1
ATOM 526 C C . ARG A 1 69 ? 18.616 -5.751 -13.450 1.00 86.25 69 ARG A C 1
ATOM 528 O O . ARG A 1 69 ? 19.435 -5.308 -14.244 1.00 86.25 69 ARG A O 1
ATOM 535 N N . LEU A 1 70 ? 18.937 -6.210 -12.240 1.00 83.69 70 LEU A N 1
ATOM 536 C CA . LEU A 1 70 ? 20.301 -6.291 -11.705 1.00 83.69 70 LEU A CA 1
ATOM 537 C C . LEU A 1 70 ? 20.944 -7.680 -11.884 1.00 83.69 70 LEU A C 1
ATOM 539 O O . LEU A 1 70 ? 22.112 -7.840 -11.539 1.00 83.69 70 LEU A O 1
ATOM 543 N N . SER A 1 71 ? 20.186 -8.670 -12.368 1.00 69.50 71 SER A N 1
ATOM 544 C CA . SER A 1 71 ? 20.647 -10.033 -12.675 1.00 69.50 71 SER A CA 1
ATOM 545 C C . SER A 1 71 ? 20.969 -10.192 -14.153 1.00 69.50 71 SER A C 1
ATOM 547 O O . SER A 1 71 ? 21.741 -11.135 -14.435 1.00 69.50 71 SER A O 1
#

Mean predicted aligned error: 10.77 Å

Nearest PDB structures (foldseek):
  3nym-assembly1_B  TM=9.573E-01  e=4.916E+00  Neisseria meningitidis serogroup B
  7qho-assembly1_T  TM=7.444E-01  e=4.916E+00  Corynebacterium glutamicum ATCC 13032
  4c2m-assembly2_S  TM=2.359E-01  e=5.982E+00  Saccharomyces cerevisiae

Sequence (71 aa):
MRKASGRRRPAGDETGGEGGPDDALVLIAAAATELAKLAQRHKFEVLDRLFAMARLEADEQLRARSRRRLS

pLDDT: mean 83.87, std 20.66, range [36.38, 98.69]

Foldseek 3Di:
DDDPPDDDDDDDPDDDDPDDLLNVLVVLLVVLVVQLVVCVVVVVVVSVVVSVVSNVVSVVVNVVVVVVVVD

Secondary structure (DSSP, 8-state):
-----------------S--HHHHHHHHHHHHHHHHHHHHHTT-HHHHHHHHHHHHHHHHHHHHHHHHH--

Organism: NCBI:txid1404411